Protein AF-A0A3S4IBZ7-F1 (afdb_monomer_lite)

InterPro domains:
  IPR010662 Serine hydrolase RBBP9/YdeN [PF06821] (10-52)
  IPR029058 Alpha/Beta hydrolase fold [G3DSA:3.40.50.1820] (2-66)

Organism: Chromobacterium violaceum (NCBI:txid536)

pLDDT: mean 88.62, std 6.13, range [65.12, 96.12]

Foldseek 3Di:
DCPVCVLAAAEDEADAPQQDCPGVSNVVCVVNVHHYWDAPDRVDGDPCRGDVVSVVVVVPDPDGGD

Structure (mmCIF, N/CA/C/O backbone):
data_AF-A0A3S4IBZ7-F1
#
_entry.id   AF-A0A3S4IBZ7-F1
#
loop_
_atom_site.group_PDB
_atom_site.id
_atom_site.type_symbol
_atom_site.label_atom_id
_atom_site.label_alt_id
_atom_site.label_comp_id
_atom_site.label_asym_id
_atom_site.label_entity_id
_atom_site.label_seq_id
_atom_site.pdbx_PDB_ins_code
_atom_site.Cartn_x
_atom_site.Cartn_y
_atom_site.Cartn_z
_atom_site.occupancy
_atom_site.B_iso_or_equiv
_atom_site.auth_seq_id
_atom_site.auth_co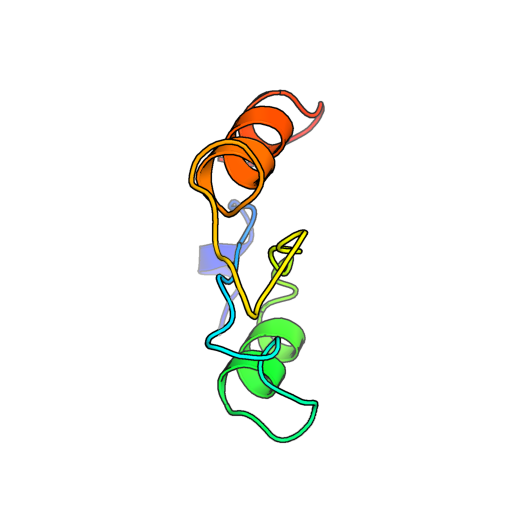mp_id
_atom_site.auth_asym_id
_atom_site.auth_atom_id
_atom_site.pdbx_PDB_model_num
ATOM 1 N N . MET A 1 1 ? -10.803 -11.231 13.705 1.00 66.56 1 MET A N 1
ATOM 2 C CA . MET A 1 1 ? -9.394 -10.878 13.992 1.00 66.56 1 MET A CA 1
ATOM 3 C C . MET A 1 1 ? -8.958 -9.473 13.550 1.00 66.56 1 MET A C 1
ATOM 5 O O . MET A 1 1 ? -7.985 -9.014 14.116 1.00 66.56 1 MET A O 1
ATOM 9 N N . PHE A 1 2 ? -9.654 -8.734 12.665 1.00 82.69 2 PHE A N 1
ATOM 10 C CA . PHE A 1 2 ? -9.289 -7.326 12.341 1.00 82.69 2 PHE A CA 1
ATOM 11 C C . PHE A 1 2 ? -10.244 -6.271 12.924 1.00 82.69 2 PHE A C 1
ATOM 13 O O . PHE A 1 2 ? -10.248 -5.126 12.483 1.00 82.69 2 PHE A O 1
ATOM 20 N N . ALA A 1 3 ? -11.067 -6.654 13.905 1.00 81.06 3 ALA A N 1
ATOM 21 C CA . ALA A 1 3 ? -12.042 -5.757 14.532 1.00 81.06 3 ALA A CA 1
ATOM 22 C C . ALA A 1 3 ? -11.368 -4.546 15.204 1.00 81.06 3 ALA A C 1
ATOM 24 O O . ALA A 1 3 ? -11.889 -3.439 15.157 1.00 81.06 3 ALA A O 1
ATOM 25 N N . THR A 1 4 ? -10.165 -4.740 15.746 1.00 90.50 4 THR A N 1
ATOM 26 C CA . THR A 1 4 ? -9.359 -3.683 16.368 1.00 90.50 4 THR A CA 1
ATOM 27 C C . THR A 1 4 ? -8.880 -2.618 15.382 1.00 90.50 4 THR A C 1
ATOM 29 O O . THR A 1 4 ? -8.560 -1.515 15.802 1.00 90.50 4 THR A O 1
ATOM 32 N N . LEU A 1 5 ? -8.854 -2.918 14.078 1.00 90.00 5 LEU A N 1
ATOM 33 C CA . LEU A 1 5 ? -8.445 -1.972 13.037 1.00 90.00 5 LEU A CA 1
ATOM 34 C C . LEU A 1 5 ? -9.624 -1.205 12.420 1.00 90.00 5 LEU A C 1
ATOM 36 O O . LEU A 1 5 ? -9.406 -0.296 11.632 1.00 90.00 5 LEU A O 1
ATOM 40 N N . GLN A 1 6 ? -10.870 -1.561 12.752 1.00 87.00 6 GLN A N 1
ATOM 41 C CA . GLN A 1 6 ? -12.077 -0.953 12.168 1.00 87.00 6 GLN A CA 1
ATOM 42 C C . GLN A 1 6 ? -12.234 0.562 12.394 1.00 87.00 6 GLN A C 1
ATOM 44 O O . GLN A 1 6 ? -12.847 1.207 11.537 1.00 87.00 6 GLN A O 1
ATOM 49 N N . PRO A 1 7 ? -11.721 1.151 13.495 1.00 91.12 7 PRO A N 1
ATOM 50 C CA . PRO A 1 7 ? -11.728 2.601 13.661 1.00 91.12 7 PRO A CA 1
ATOM 51 C C . PRO A 1 7 ? -10.813 3.341 12.682 1.00 91.12 7 PRO A C 1
ATOM 53 O O . PRO A 1 7 ? -10.939 4.548 12.566 1.00 91.12 7 PRO A O 1
ATOM 56 N N . PHE A 1 8 ? -9.922 2.651 11.966 1.00 91.38 8 PHE A N 1
ATOM 57 C CA . PHE A 1 8 ? -8.913 3.283 11.124 1.00 91.38 8 PHE A CA 1
ATOM 58 C C . PHE A 1 8 ? -9.201 3.067 9.641 1.00 91.38 8 PHE A C 1
ATOM 60 O O . PHE A 1 8 ? -9.538 1.966 9.198 1.00 91.38 8 PHE A O 1
ATOM 67 N N . ASP A 1 9 ? -8.968 4.102 8.842 1.00 91.69 9 ASP A N 1
ATOM 68 C CA . ASP A 1 9 ? -8.815 3.933 7.405 1.00 91.69 9 ASP A CA 1
ATOM 69 C C . ASP A 1 9 ? -7.441 3.328 7.082 1.00 91.69 9 ASP A C 1
ATOM 71 O O . ASP A 1 9 ? -6.395 3.957 7.245 1.00 91.69 9 ASP A O 1
ATOM 75 N N . LEU A 1 10 ? -7.436 2.093 6.579 1.00 92.69 10 LEU A N 1
ATOM 76 C CA . LEU A 1 10 ? -6.207 1.384 6.227 1.00 92.69 10 LEU A CA 1
ATOM 77 C C . LEU A 1 10 ? -5.779 1.685 4.790 1.00 92.69 10 LEU A C 1
ATOM 79 O O . LEU A 1 10 ? -6.582 1.628 3.854 1.00 92.69 10 LEU A O 1
ATOM 83 N N . ILE A 1 11 ? -4.485 1.937 4.606 1.00 92.88 11 ILE A N 1
ATOM 84 C CA . ILE A 1 11 ? -3.880 2.266 3.315 1.00 92.88 11 ILE A CA 1
ATOM 85 C C . ILE A 1 11 ? -2.714 1.317 3.050 1.00 92.88 11 ILE A C 1
ATOM 87 O O . ILE A 1 11 ? -1.919 1.036 3.943 1.00 92.88 11 ILE A O 1
ATOM 91 N N . ILE A 1 12 ? -2.591 0.840 1.811 1.00 93.19 12 ILE A N 1
ATOM 92 C CA . ILE A 1 12 ? -1.457 0.037 1.348 1.00 93.19 12 ILE A CA 1
ATOM 93 C C . ILE A 1 12 ? -0.753 0.763 0.204 1.00 93.19 12 ILE A C 1
ATOM 95 O O . ILE A 1 12 ? -1.342 1.001 -0.853 1.00 93.19 12 ILE A O 1
ATOM 99 N N . GLN A 1 13 ? 0.536 1.040 0.405 1.00 92.19 13 GLN A N 1
ATOM 100 C CA . GLN A 1 13 ? 1.467 1.382 -0.663 1.00 92.19 13 GLN A CA 1
ATOM 101 C C . GLN A 1 13 ? 1.889 0.081 -1.365 1.00 92.19 13 GLN A C 1
ATOM 103 O O . GLN A 1 13 ? 2.578 -0.740 -0.751 1.00 92.19 13 GLN A O 1
ATOM 108 N N . PRO A 1 14 ? 1.475 -0.161 -2.621 1.00 92.69 14 PRO A N 1
ATOM 109 C CA . PRO A 1 14 ? 1.955 -1.319 -3.359 1.00 92.69 14 PRO A CA 1
ATOM 110 C C . PRO A 1 14 ? 3.432 -1.116 -3.741 1.00 92.69 14 PRO A C 1
ATOM 112 O O . PRO A 1 14 ? 3.926 0.014 -3.827 1.00 92.69 14 PRO A O 1
ATOM 115 N N . GLY A 1 15 ? 4.134 -2.225 -3.975 1.00 86.62 15 GLY A N 1
ATOM 116 C CA . GLY A 1 15 ? 5.464 -2.221 -4.584 1.00 86.62 15 GLY A CA 1
ATOM 117 C C . GLY A 1 15 ? 5.442 -1.852 -6.072 1.00 86.62 15 GLY A C 1
ATOM 118 O O . GLY A 1 15 ? 4.402 -1.485 -6.626 1.00 86.62 15 GLY A O 1
ATOM 119 N N . TRP A 1 16 ? 6.602 -1.979 -6.724 1.00 86.38 16 TRP A N 1
ATOM 120 C CA . TRP A 1 16 ? 6.776 -1.683 -8.150 1.00 86.38 16 TRP A CA 1
ATOM 121 C C . TRP A 1 16 ? 5.737 -2.407 -9.023 1.00 86.38 16 TRP A C 1
ATOM 123 O O . TRP A 1 16 ? 5.366 -3.554 -8.760 1.00 86.38 16 TRP A O 1
ATOM 133 N N . ASN A 1 17 ? 5.243 -1.706 -10.047 1.00 88.25 17 ASN A N 1
ATOM 134 C CA . ASN A 1 17 ? 4.201 -2.169 -10.964 1.00 88.25 17 ASN A CA 1
ATOM 135 C C . ASN A 1 17 ? 2.898 -2.627 -10.272 1.00 88.25 17 ASN A C 1
ATOM 137 O O . ASN A 1 17 ? 2.306 -3.652 -10.614 1.00 88.25 17 ASN A O 1
ATOM 141 N N . ASN A 1 18 ? 2.462 -1.871 -9.258 1.00 91.12 18 ASN A N 1
ATOM 142 C CA . ASN A 1 1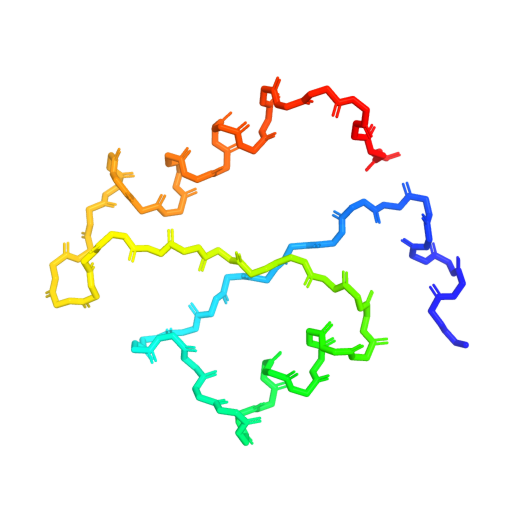8 ? 1.157 -2.010 -8.615 1.00 91.12 18 ASN A CA 1
ATOM 143 C C . ASN A 1 18 ? 0.859 -3.400 -8.026 1.00 91.12 18 ASN A C 1
ATOM 145 O O . ASN A 1 18 ? -0.300 -3.709 -7.812 1.00 91.12 18 ASN A O 1
ATOM 149 N N . SER A 1 19 ? 1.850 -4.254 -7.742 1.00 93.00 19 SER A N 1
ATOM 150 C CA . SER A 1 19 ? 1.667 -5.490 -6.950 1.00 93.00 19 SER A CA 1
ATOM 151 C C . SER A 1 19 ? 0.451 -6.334 -7.359 1.00 93.00 19 SER A C 1
ATOM 153 O O . SER A 1 19 ? -0.581 -6.301 -6.685 1.00 93.00 19 SER A O 1
ATOM 155 N N . GLY A 1 20 ? 0.564 -7.074 -8.465 1.00 92.69 20 GLY A N 1
ATOM 156 C CA . GLY A 1 20 ? -0.539 -7.790 -9.124 1.00 92.69 20 GLY A CA 1
ATOM 157 C C . GLY A 1 20 ? -1.430 -8.694 -8.238 1.00 92.69 20 GLY A C 1
ATOM 158 O O . GLY A 1 20 ? -1.200 -8.884 -7.041 1.00 92.69 20 GLY A O 1
ATOM 159 N N . PRO A 1 21 ? -2.479 -9.312 -8.806 1.00 93.94 21 PRO A N 1
ATOM 160 C CA . PRO A 1 21 ? -3.594 -9.892 -8.041 1.00 93.94 21 PRO A CA 1
ATOM 161 C C . PRO A 1 21 ? -3.212 -11.033 -7.081 1.00 93.94 21 PRO A C 1
ATOM 163 O O . PRO A 1 21 ? -3.866 -11.204 -6.044 1.00 93.94 21 PRO A O 1
ATOM 166 N N . ARG A 1 22 ? -2.145 -11.778 -7.408 1.00 95.81 22 ARG A N 1
ATOM 167 C CA . ARG A 1 22 ? -1.591 -12.886 -6.607 1.00 95.81 22 ARG A CA 1
ATOM 168 C C . ARG A 1 22 ? -0.511 -12.452 -5.610 1.00 95.81 22 ARG A C 1
ATOM 170 O O . ARG A 1 22 ? -0.019 -13.280 -4.855 1.00 95.81 22 ARG A O 1
ATOM 177 N N . HIS A 1 23 ? -0.136 -11.174 -5.602 1.00 95.88 23 HIS A N 1
ATOM 178 C CA . HIS A 1 23 ? 0.860 -10.659 -4.671 1.00 95.88 23 HIS A CA 1
ATOM 179 C C . HIS A 1 23 ? 0.307 -10.646 -3.240 1.00 95.88 23 HIS A C 1
ATOM 181 O O . HIS A 1 23 ? -0.880 -10.376 -3.027 1.00 95.88 23 HIS A O 1
ATOM 187 N N . TRP A 1 24 ? 1.162 -10.884 -2.246 1.00 95.88 24 TRP A N 1
ATOM 188 C CA . TRP A 1 24 ? 0.756 -10.906 -0.837 1.00 95.88 24 TRP A CA 1
ATOM 189 C C . TRP A 1 24 ? 0.132 -9.569 -0.396 1.00 95.88 24 TRP A C 1
ATOM 191 O O . TRP A 1 24 ? -0.847 -9.565 0.344 1.00 95.88 24 TRP A O 1
ATOM 201 N N . GLN A 1 25 ? 0.587 -8.431 -0.933 1.00 96.12 25 GLN A N 1
ATOM 202 C CA . GLN A 1 25 ? -0.052 -7.127 -0.685 1.00 96.12 25 GLN A CA 1
ATOM 203 C C . GLN A 1 25 ? -1.510 -7.085 -1.172 1.00 96.12 25 GLN A C 1
ATOM 205 O O . GLN A 1 25 ? -2.373 -6.548 -0.482 1.00 96.12 25 GLN A O 1
ATOM 210 N N . SER A 1 26 ? -1.817 -7.692 -2.325 1.00 95.69 26 SER A N 1
ATOM 211 C CA . SER A 1 26 ? -3.191 -7.812 -2.838 1.00 95.69 26 SER A CA 1
ATOM 212 C C . SER A 1 26 ? -4.058 -8.716 -1.972 1.00 95.69 26 SER A C 1
ATOM 214 O O . SER A 1 26 ? -5.240 -8.431 -1.780 1.00 95.69 26 SER A O 1
ATOM 216 N N . HIS A 1 27 ? -3.477 -9.784 -1.424 1.00 96.12 27 HIS A N 1
ATOM 217 C CA . HIS A 1 27 ? -4.158 -10.628 -0.448 1.00 96.12 27 HIS A CA 1
ATOM 218 C C . HIS A 1 27 ? -4.563 -9.818 0.794 1.00 96.12 27 HIS A C 1
ATOM 220 O O . HIS A 1 27 ? -5.741 -9.793 1.155 1.00 96.12 27 HIS A O 1
ATOM 226 N N . TRP A 1 28 ? -3.620 -9.093 1.398 1.00 95.06 28 TRP A N 1
ATOM 227 C CA . TRP A 1 28 ? -3.884 -8.307 2.605 1.00 95.06 28 TRP A CA 1
ATOM 228 C C . TRP A 1 28 ? -4.806 -7.120 2.369 1.00 95.06 28 TRP A C 1
ATOM 230 O O . TRP A 1 28 ? -5.678 -6.869 3.195 1.00 95.06 28 TRP A O 1
ATOM 240 N N . GLN A 1 29 ? -4.702 -6.452 1.219 1.00 95.50 29 GLN A N 1
ATOM 241 C CA . GLN A 1 29 ? -5.639 -5.396 0.848 1.00 95.50 29 GLN A CA 1
ATOM 242 C C . GLN A 1 29 ? -7.087 -5.886 0.915 1.00 95.50 29 GLN A C 1
ATOM 244 O O . GLN A 1 29 ? -7.918 -5.255 1.565 1.00 95.50 29 GLN A O 1
ATOM 249 N N . ARG A 1 30 ? -7.384 -7.034 0.288 1.00 95.00 30 ARG A N 1
ATOM 250 C CA . ARG A 1 30 ? -8.730 -7.623 0.314 1.00 95.00 30 ARG A CA 1
ATOM 251 C C . ARG A 1 30 ? -9.134 -8.033 1.723 1.00 95.00 30 ARG A C 1
ATOM 253 O O . ARG A 1 30 ? -10.263 -7.794 2.131 1.00 95.00 30 ARG A O 1
ATOM 260 N N . ARG A 1 31 ? -8.211 -8.636 2.476 1.00 94.75 31 ARG A N 1
ATOM 261 C CA . ARG A 1 31 ? -8.503 -9.157 3.814 1.00 94.75 31 ARG A CA 1
ATOM 262 C C . ARG A 1 31 ? -8.805 -8.060 4.840 1.00 94.75 31 ARG A C 1
ATOM 264 O O . ARG A 1 31 ? -9.565 -8.323 5.775 1.00 94.75 31 ARG A O 1
ATOM 271 N N . LEU A 1 32 ? -8.206 -6.884 4.654 1.00 93.50 32 LEU A N 1
ATOM 272 C CA . LEU A 1 32 ? -8.307 -5.717 5.531 1.00 93.50 32 LEU A CA 1
ATOM 273 C C . LEU A 1 32 ? -9.315 -4.664 5.043 1.00 93.50 32 LEU A C 1
ATOM 275 O O . LEU A 1 32 ? -9.643 -3.762 5.802 1.00 93.50 32 LEU A O 1
ATOM 279 N N . GLY A 1 33 ? -9.782 -4.743 3.791 1.00 93.19 33 GLY A N 1
ATOM 280 C CA . GLY A 1 33 ? -10.565 -3.665 3.173 1.00 93.19 33 GLY A CA 1
ATOM 281 C C . GLY A 1 33 ? -9.753 -2.382 2.954 1.00 93.19 33 GLY A C 1
ATOM 282 O O . GLY A 1 33 ? -10.319 -1.294 2.892 1.00 93.19 33 GLY A O 1
ATOM 283 N N . ALA A 1 34 ? -8.424 -2.497 2.867 1.00 94.06 34 ALA A N 1
ATOM 284 C CA . ALA A 1 34 ? -7.530 -1.351 2.755 1.00 94.06 34 ALA A CA 1
ATOM 285 C C . ALA A 1 34 ? -7.607 -0.695 1.368 1.00 94.06 34 ALA A C 1
ATOM 287 O O . ALA A 1 34 ? -7.813 -1.355 0.342 1.00 94.06 34 ALA A O 1
ATOM 288 N N . ARG A 1 35 ? -7.371 0.616 1.323 1.00 92.94 35 ARG A N 1
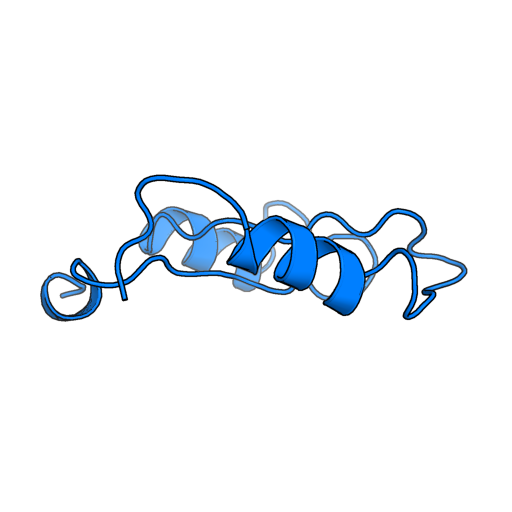ATOM 289 C CA . ARG A 1 35 ? -7.285 1.382 0.077 1.00 92.94 35 ARG A CA 1
ATOM 290 C C . ARG A 1 35 ? -5.874 1.304 -0.484 1.00 92.94 35 ARG A C 1
ATOM 292 O O . ARG A 1 35 ? -4.897 1.420 0.251 1.00 92.94 35 ARG A O 1
ATOM 299 N N . ARG A 1 36 ? -5.764 1.104 -1.795 1.00 93.25 36 ARG A N 1
ATOM 300 C CA . ARG A 1 36 ? -4.473 1.055 -2.480 1.00 93.25 36 ARG A CA 1
ATOM 301 C C . ARG A 1 36 ? -4.095 2.429 -3.012 1.00 93.25 36 ARG A C 1
ATOM 303 O O . ARG A 1 36 ? -4.934 3.140 -3.562 1.00 93.25 36 ARG A O 1
ATOM 310 N N . VAL A 1 37 ? -2.820 2.759 -2.870 1.00 92.12 37 VAL A N 1
ATOM 311 C CA . VAL A 1 37 ? -2.227 3.949 -3.474 1.00 92.12 37 VAL A CA 1
ATOM 312 C C . VAL A 1 37 ? -2.078 3.740 -4.964 1.00 92.12 37 VAL A C 1
ATOM 314 O O . VAL A 1 37 ? -1.472 2.760 -5.398 1.00 92.12 37 VAL A O 1
ATOM 317 N N . ASP A 1 38 ? -2.593 4.693 -5.724 1.00 88.25 38 ASP A N 1
ATOM 318 C CA . ASP A 1 38 ? -2.384 4.763 -7.160 1.00 88.25 38 ASP A CA 1
ATOM 319 C C . ASP A 1 38 ? -1.245 5.745 -7.455 1.00 88.25 38 ASP A C 1
ATOM 321 O O . ASP A 1 38 ? -1.351 6.930 -7.118 1.00 88.25 38 ASP A O 1
ATOM 325 N N . ASN A 1 39 ? -0.144 5.237 -8.013 1.00 86.94 39 ASN A N 1
ATOM 326 C CA . ASN A 1 39 ? 0.988 6.054 -8.443 1.00 86.94 39 ASN A CA 1
ATOM 327 C C . ASN A 1 39 ? 0.837 6.366 -9.932 1.00 86.94 39 ASN A C 1
ATOM 329 O O . ASN A 1 39 ? 0.614 5.463 -10.734 1.00 86.94 39 ASN A O 1
ATOM 333 N N . ALA A 1 40 ? 1.037 7.634 -10.296 1.00 86.25 40 ALA A N 1
ATOM 334 C CA . ALA A 1 40 ? 0.831 8.111 -11.662 1.00 86.25 40 ALA A CA 1
ATOM 335 C C . ALA A 1 40 ? 1.796 7.498 -12.698 1.00 86.25 40 ALA A C 1
ATOM 337 O O . ALA A 1 40 ? 1.388 7.229 -13.823 1.00 86.25 40 ALA A O 1
ATOM 338 N N . ASP A 1 41 ? 3.063 7.277 -12.331 1.00 88.00 41 ASP A N 1
ATOM 339 C CA . ASP A 1 41 ? 4.075 6.667 -13.201 1.00 88.00 41 ASP A CA 1
ATOM 340 C C . ASP A 1 41 ? 4.981 5.733 -12.382 1.00 88.00 41 ASP A C 1
ATOM 342 O O . ASP A 1 41 ? 5.670 6.152 -11.449 1.00 88.00 41 ASP A O 1
ATOM 346 N N . TRP A 1 42 ? 4.961 4.444 -12.722 1.00 84.94 42 TRP A N 1
ATOM 347 C CA . TRP A 1 42 ? 5.766 3.411 -12.065 1.00 84.94 42 TRP A CA 1
ATOM 348 C C . TRP A 1 42 ? 7.190 3.306 -12.617 1.00 84.94 42 TRP A C 1
ATOM 350 O O . TRP A 1 42 ? 8.065 2.785 -11.925 1.00 84.94 42 TRP A O 1
ATOM 360 N N . ALA A 1 43 ? 7.421 3.758 -13.850 1.00 87.69 43 ALA A N 1
ATOM 361 C CA . ALA A 1 43 ? 8.738 3.785 -14.477 1.00 87.69 43 ALA A CA 1
ATOM 362 C C . ALA A 1 43 ? 9.540 5.016 -14.034 1.00 87.69 43 ALA A C 1
ATOM 364 O O . ALA A 1 43 ? 10.769 4.969 -13.983 1.00 87.69 43 ALA A O 1
ATOM 365 N N . ARG A 1 44 ? 8.850 6.109 -13.689 1.00 87.56 44 ARG A N 1
ATOM 366 C CA . ARG A 1 44 ? 9.446 7.357 -13.193 1.00 87.56 44 ARG A CA 1
ATOM 367 C C . ARG A 1 44 ? 8.706 7.854 -11.949 1.00 87.56 44 ARG A C 1
ATOM 369 O O . ARG A 1 44 ? 7.971 8.840 -12.022 1.00 87.56 44 ARG A O 1
ATOM 376 N N . PRO A 1 45 ? 8.888 7.188 -10.795 1.00 79.81 45 PRO A N 1
ATOM 377 C CA . PRO A 1 45 ? 8.216 7.590 -9.572 1.00 79.81 45 PRO A CA 1
ATOM 378 C C . PRO A 1 45 ? 8.646 9.005 -9.184 1.00 79.81 45 PRO A C 1
ATOM 380 O O . PRO A 1 45 ? 9.819 9.274 -8.934 1.00 79.81 45 PRO A O 1
ATOM 383 N N . SER A 1 46 ? 7.678 9.911 -9.120 1.00 85.44 46 SER A N 1
ATOM 384 C CA . SER A 1 46 ? 7.881 11.267 -8.624 1.00 85.44 46 SER A CA 1
ATOM 385 C C . SER A 1 46 ? 7.276 11.403 -7.239 1.00 85.44 46 SER A C 1
ATOM 387 O O . SER A 1 46 ? 6.198 10.883 -6.948 1.00 85.44 46 SER A O 1
ATOM 389 N N . TRP A 1 47 ? 7.945 12.172 -6.388 1.00 81.44 47 TRP A N 1
ATOM 390 C CA . TRP A 1 47 ? 7.380 12.582 -5.111 1.00 81.44 47 TRP A CA 1
ATOM 391 C C . TRP A 1 47 ? 6.094 13.395 -5.309 1.00 81.44 47 TRP A C 1
ATOM 393 O O . TRP A 1 47 ? 5.078 13.108 -4.688 1.00 81.44 47 TRP A O 1
ATOM 403 N N . THR A 1 48 ? 6.084 14.359 -6.231 1.00 82.31 48 THR A N 1
ATOM 404 C CA . THR A 1 48 ? 4.957 15.293 -6.404 1.00 82.31 48 THR A CA 1
ATOM 405 C C . THR A 1 48 ? 3.707 14.673 -7.022 1.00 82.31 48 THR A C 1
ATOM 407 O O . THR A 1 48 ? 2.647 15.291 -6.955 1.00 82.31 48 THR A O 1
ATOM 410 N N . THR A 1 49 ? 3.800 13.475 -7.605 1.00 80.31 49 THR A N 1
ATOM 411 C CA . THR A 1 49 ? 2.664 12.772 -8.233 1.00 80.31 49 THR A CA 1
ATOM 412 C C . THR A 1 49 ? 2.470 11.335 -7.735 1.00 80.31 49 THR A C 1
ATOM 414 O O . THR A 1 49 ? 1.522 10.668 -8.145 1.00 80.31 49 THR A O 1
ATOM 417 N N . GLY A 1 50 ? 3.337 10.853 -6.842 1.00 85.31 50 GLY A N 1
ATOM 418 C CA . GLY A 1 50 ? 3.268 9.522 -6.240 1.00 85.31 50 GLY A CA 1
ATOM 419 C C . GLY A 1 50 ? 2.632 9.526 -4.849 1.00 85.31 50 GLY A C 1
ATOM 420 O O . GLY A 1 50 ? 1.672 10.251 -4.574 1.00 85.31 50 GLY A O 1
ATOM 421 N N . TRP A 1 51 ? 3.192 8.721 -3.945 1.00 86.25 51 TRP A N 1
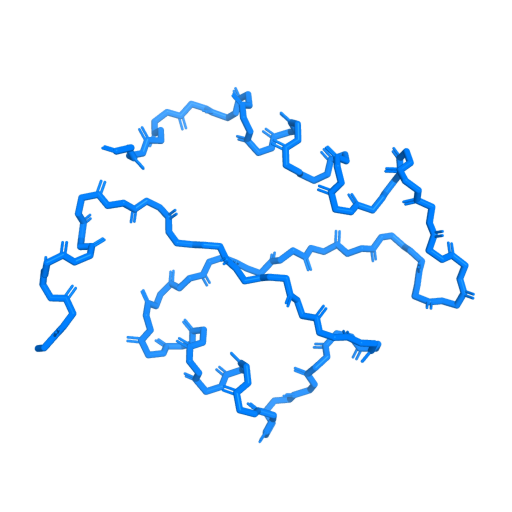ATOM 422 C CA . TRP A 1 51 ? 2.677 8.496 -2.588 1.00 86.25 51 TRP A CA 1
ATOM 423 C C . TRP A 1 51 ? 2.345 9.777 -1.812 1.00 86.25 51 TRP A C 1
ATOM 425 O O . TRP A 1 51 ? 1.286 9.853 -1.187 1.00 86.25 51 TRP A O 1
ATOM 435 N N . THR A 1 52 ? 3.195 10.808 -1.842 1.00 88.50 52 THR A N 1
ATOM 436 C CA . THR A 1 52 ? 2.943 12.022 -1.046 1.00 88.50 52 THR A CA 1
ATOM 437 C C . THR A 1 52 ? 1.824 12.887 -1.612 1.00 88.50 52 THR A C 1
ATOM 439 O O . THR A 1 52 ? 1.042 13.456 -0.852 1.00 88.50 52 THR A O 1
ATOM 442 N N . ALA A 1 53 ? 1.646 12.911 -2.931 1.00 89.00 53 ALA A N 1
ATOM 443 C CA . ALA A 1 53 ? 0.478 13.529 -3.551 1.00 89.00 53 ALA A CA 1
ATOM 444 C C . ALA A 1 53 ? -0.808 12.757 -3.236 1.00 89.00 53 ALA A C 1
ATOM 446 O O . ALA A 1 53 ? -1.824 13.351 -2.860 1.00 89.00 53 ALA A O 1
ATOM 447 N N . TRP A 1 54 ? -0.753 11.424 -3.337 1.00 90.31 54 TRP A N 1
ATOM 448 C CA . TRP A 1 54 ? -1.883 10.559 -3.012 1.00 90.31 54 TRP A CA 1
ATOM 449 C C . TRP A 1 54 ? -2.289 10.710 -1.547 1.00 90.31 54 TRP A C 1
ATOM 451 O O . TRP A 1 54 ? -3.471 10.876 -1.276 1.00 90.31 54 TRP A O 1
ATOM 461 N N . THR A 1 55 ? -1.333 10.734 -0.614 1.00 88.56 55 THR A N 1
ATOM 462 C CA . THR A 1 55 ? -1.594 10.931 0.822 1.00 88.56 55 THR A CA 1
ATOM 463 C C . THR A 1 55 ? -1.980 12.357 1.171 1.00 88.56 55 THR A C 1
ATOM 465 O O . THR A 1 55 ? -2.715 12.533 2.128 1.00 88.56 55 THR A O 1
ATOM 468 N N . ARG A 1 56 ? -1.577 13.384 0.416 1.00 90.38 56 ARG A N 1
ATOM 469 C CA . ARG A 1 56 ? -2.087 14.749 0.625 1.00 90.38 56 ARG A CA 1
ATOM 470 C C . ARG A 1 56 ? -3.560 14.859 0.232 1.00 90.38 56 ARG A C 1
ATOM 472 O O . ARG A 1 56 ? -4.355 15.363 1.018 1.00 90.38 56 ARG A O 1
ATOM 479 N N . ARG A 1 57 ? -3.936 14.349 -0.948 1.00 88.75 57 ARG A N 1
ATOM 480 C CA . ARG A 1 57 ? -5.350 14.221 -1.358 1.00 88.75 57 ARG A CA 1
ATOM 481 C C . ARG A 1 57 ? -6.110 13.340 -0.366 1.00 88.75 57 ARG A C 1
ATOM 483 O O . ARG A 1 57 ? -7.190 13.709 0.080 1.00 88.75 57 ARG A O 1
ATOM 490 N N . TRP A 1 58 ? -5.441 12.246 0.000 1.00 87.94 58 TRP A N 1
ATOM 491 C CA . TRP A 1 58 ? -5.549 11.428 1.201 1.00 87.94 58 TRP A CA 1
ATOM 492 C C . TRP A 1 58 ? -6.200 12.180 2.347 1.00 87.94 58 TRP A C 1
ATOM 494 O O . TRP A 1 58 ? -7.408 12.188 2.530 1.00 87.94 58 TRP A O 1
ATOM 504 N N . SER A 1 59 ? -5.298 12.913 2.999 1.00 87.62 59 SER A N 1
ATOM 505 C CA . SER A 1 59 ? -5.381 13.839 4.118 1.00 87.62 59 SER A CA 1
ATOM 506 C C . SER A 1 59 ? -6.367 14.992 3.977 1.00 87.62 59 SER A C 1
ATOM 508 O O . SER A 1 59 ? -6.706 15.576 5.005 1.00 87.62 59 SER A O 1
ATOM 510 N N . ALA A 1 60 ? -6.926 15.250 2.793 1.00 89.12 60 ALA A N 1
ATOM 511 C CA . ALA A 1 60 ? -7.948 16.277 2.570 1.00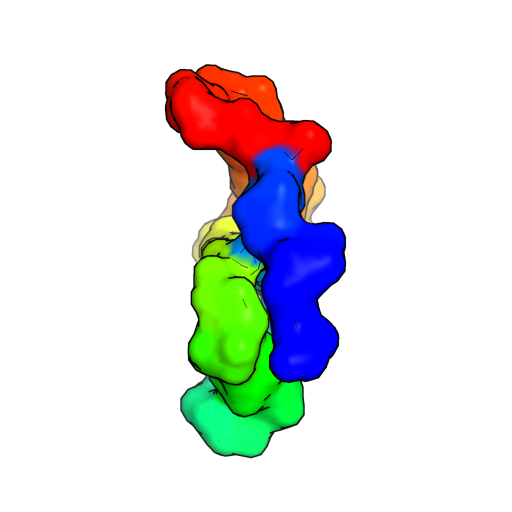 89.12 60 ALA A CA 1
ATOM 512 C C . ALA A 1 60 ? -9.386 15.746 2.349 1.00 89.12 60 ALA A C 1
ATOM 514 O O . ALA A 1 60 ? -10.331 16.518 2.468 1.00 89.12 60 ALA A O 1
ATOM 515 N N . ALA A 1 61 ? -9.599 14.452 2.066 1.00 86.00 61 ALA A N 1
ATOM 516 C CA . ALA A 1 61 ? -10.942 13.906 1.812 1.00 86.00 61 ALA A CA 1
ATOM 517 C C . ALA A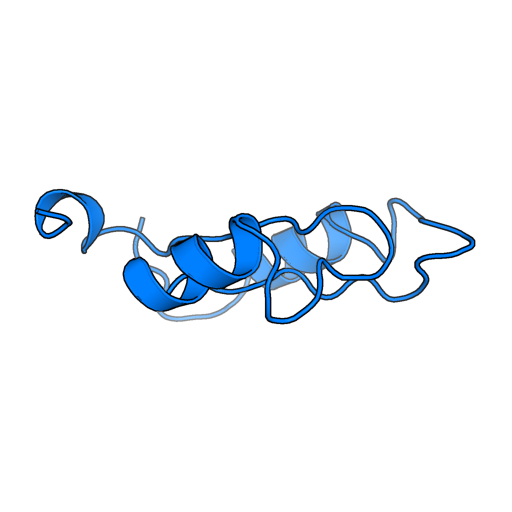 1 61 ? -11.885 13.955 3.047 1.00 86.00 61 ALA A C 1
ATOM 519 O O . ALA A 1 61 ? -11.432 13.735 4.170 1.00 86.00 61 ALA A O 1
ATOM 520 N N . PRO A 1 62 ? -13.193 14.203 2.895 1.00 83.38 62 PRO A N 1
ATOM 521 C CA . PRO A 1 62 ? -14.129 14.199 4.025 1.00 83.38 62 PRO A CA 1
ATOM 522 C C . PRO A 1 62 ? -14.355 12.787 4.614 1.00 83.38 62 PRO A C 1
ATOM 524 O O . PRO A 1 62 ? -14.129 11.784 3.937 1.00 83.38 62 PRO A O 1
ATOM 527 N N . ASN A 1 63 ? -14.841 12.717 5.864 1.00 81.00 63 ASN A N 1
ATOM 528 C CA . ASN A 1 63 ? -15.298 11.499 6.571 1.00 81.00 63 ASN A CA 1
ATOM 529 C C . ASN A 1 63 ? -14.251 10.400 6.819 1.00 81.00 63 ASN A C 1
ATOM 531 O O . ASN A 1 63 ? -14.570 9.210 6.755 1.00 81.00 63 ASN A O 1
ATOM 535 N N . ARG A 1 64 ? -13.007 10.781 7.111 1.00 81.31 64 ARG A N 1
ATOM 536 C CA . ARG A 1 64 ? -11.948 9.812 7.408 1.00 81.31 64 ARG A CA 1
ATOM 537 C C . ARG A 1 64 ? -11.911 9.417 8.869 1.00 81.31 64 ARG A C 1
ATOM 539 O O . ARG A 1 64 ? -12.182 10.235 9.745 1.00 81.31 64 ARG A O 1
ATOM 546 N N . ARG A 1 65 ? -11.603 8.146 9.093 1.00 78.62 65 ARG A N 1
ATOM 547 C CA . ARG A 1 65 ? -11.534 7.529 10.410 1.00 78.62 65 ARG A CA 1
ATOM 548 C C . ARG A 1 65 ? -10.064 7.399 10.804 1.00 78.62 65 ARG A C 1
ATOM 550 O O . ARG A 1 65 ? -9.279 6.793 10.068 1.00 78.62 65 ARG A O 1
ATOM 557 N N . TRP A 1 66 ? -9.711 8.042 11.910 1.00 65.12 66 TRP A N 1
ATOM 558 C CA . TRP A 1 66 ? -8.369 8.080 12.484 1.00 65.12 66 TRP A CA 1
ATOM 559 C C . TRP A 1 66 ? -8.338 7.370 13.822 1.00 65.12 66 TRP A C 1
ATOM 561 O O . TRP A 1 66 ? -9.379 7.363 14.517 1.00 65.12 66 TRP A O 1
#

Radius of gyration: 12.94 Å; chains: 1; bounding box: 25×29×31 Å

Sequence (66 aa):
MFATLQPFDLIIQPGWNNSGPRHWQSHWQRRLGARRVDNADWARPSWTTGWTAWTRRWSAAPNRRW

Secondary structure (DSSP, 8-state):
--GGGTTS--EE---GGG--TTSHHHHHHHHHTPEEP--S-SSS--TTTSHHHHHHHHHHSSS---